Protein AF-A0A968FSY8-F1 (afdb_monomer_lite)

Sequence (97 aa):
SKDRRAGFSTFLILLILGGCDFKLPPPPPDVFHKVNRLRVGVDPSYLVSADLNQDGKTDLVSVNSKSNSLTVLFGKGNGSFQPLSPIPVPLEPSVLA

Radius of gyration: 32.3 Å; chains: 1; bounding box: 26×78×87 Å

Structure (mmCIF, N/CA/C/O backbone):
data_AF-A0A968FSY8-F1
#
_entry.id   AF-A0A968FSY8-F1
#
loop_
_atom_site.group_PDB
_atom_site.id
_atom_site.type_symbol
_atom_site.label_atom_id
_atom_site.label_alt_id
_atom_site.label_comp_id
_atom_site.label_asym_id
_atom_site.label_entity_id
_atom_site.label_seq_id
_atom_site.pdbx_PDB_ins_cod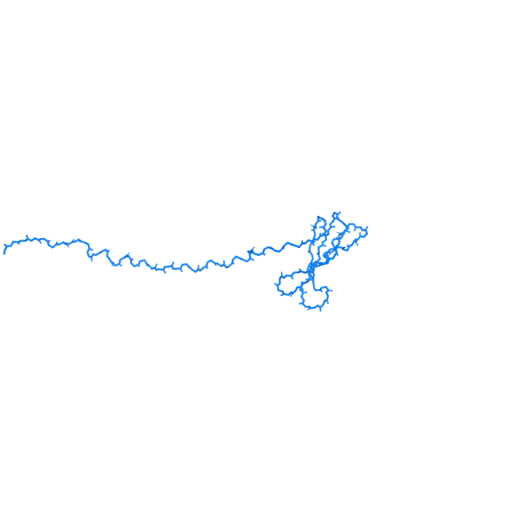e
_atom_site.Cartn_x
_atom_site.Cartn_y
_atom_site.Cartn_z
_atom_site.occupancy
_atom_site.B_iso_or_equiv
_atom_site.auth_seq_id
_atom_site.auth_comp_id
_atom_site.auth_asym_id
_atom_site.auth_atom_id
_atom_site.pdbx_PDB_model_num
ATOM 1 N N . SER A 1 1 ? -13.427 64.486 69.363 1.00 46.88 1 SER A N 1
ATOM 2 C CA . SER A 1 1 ? -13.545 65.503 68.300 1.00 46.88 1 SER A CA 1
ATOM 3 C C . SER A 1 1 ? -12.232 65.585 67.538 1.00 46.88 1 SER A C 1
ATOM 5 O O . SER A 1 1 ? -11.299 66.191 68.052 1.00 46.88 1 SER A O 1
ATOM 7 N N . LYS A 1 2 ? -12.130 64.892 66.394 1.00 43.94 2 LYS A N 1
ATOM 8 C CA . LYS A 1 2 ? -11.417 65.319 65.173 1.00 43.94 2 LYS A CA 1
ATOM 9 C C . LYS A 1 2 ? -11.242 64.151 64.208 1.00 43.94 2 LYS A C 1
ATOM 11 O O . LYS A 1 2 ? -10.702 63.106 64.557 1.00 43.94 2 LYS A O 1
ATOM 16 N N . ASP A 1 3 ? -11.729 64.392 63.004 1.00 50.66 3 ASP A N 1
ATOM 17 C CA . ASP A 1 3 ? -11.793 63.515 61.849 1.00 50.66 3 ASP A CA 1
ATOM 18 C C . ASP A 1 3 ? -10.441 62.970 61.393 1.00 50.66 3 ASP A C 1
ATOM 20 O O . ASP A 1 3 ? -9.476 63.722 61.256 1.00 50.66 3 ASP A O 1
ATOM 24 N N . ARG A 1 4 ? -10.432 61.705 60.961 1.00 50.44 4 ARG A N 1
ATOM 25 C CA . ARG A 1 4 ? -9.676 61.289 59.773 1.00 50.44 4 ARG A CA 1
ATOM 26 C C . ARG A 1 4 ? -10.524 60.342 58.923 1.00 50.44 4 ARG A C 1
ATOM 28 O O . ARG A 1 4 ? -10.533 59.139 59.126 1.00 50.44 4 ARG A O 1
ATOM 35 N N . ARG A 1 5 ? -11.269 60.978 58.012 1.00 49.34 5 ARG A N 1
ATOM 36 C CA . ARG A 1 5 ? -11.694 60.541 56.670 1.00 49.34 5 ARG A CA 1
ATOM 37 C C . ARG A 1 5 ? -11.749 59.023 56.459 1.00 49.34 5 ARG A C 1
ATOM 39 O O . ARG A 1 5 ? -10.733 58.385 56.203 1.00 49.34 5 ARG A O 1
ATOM 46 N N . ALA A 1 6 ? -12.972 58.498 56.478 1.00 44.22 6 ALA A N 1
ATOM 47 C CA . ALA A 1 6 ? -13.317 57.202 55.914 1.00 44.22 6 ALA A CA 1
ATOM 48 C C . ALA A 1 6 ? -12.781 57.100 54.474 1.00 44.22 6 ALA A C 1
ATOM 50 O O . ALA A 1 6 ? -13.128 57.913 53.614 1.00 44.22 6 ALA A O 1
ATOM 51 N N . GLY A 1 7 ? -11.913 56.117 54.229 1.00 42.81 7 GLY A N 1
ATOM 52 C CA . GLY A 1 7 ? -11.440 55.741 52.901 1.00 42.81 7 GLY A CA 1
ATOM 53 C C . GLY A 1 7 ? -12.591 55.162 52.087 1.00 42.81 7 GLY A C 1
ATOM 54 O O . GLY A 1 7 ? -12.788 53.955 52.038 1.00 42.81 7 GLY A O 1
ATOM 55 N N . PHE A 1 8 ? -13.369 56.042 51.465 1.00 52.66 8 PHE A N 1
ATOM 56 C CA . PHE A 1 8 ? -14.460 55.729 50.542 1.00 52.66 8 PHE A CA 1
ATOM 57 C C . PHE A 1 8 ? -13.902 55.388 49.152 1.00 52.66 8 PHE A C 1
ATOM 59 O O . PHE A 1 8 ? -14.241 55.995 48.142 1.00 52.66 8 PHE A O 1
ATOM 66 N N . SER A 1 9 ? -12.937 54.481 49.097 1.00 56.44 9 SER A N 1
ATOM 67 C CA . SER A 1 9 ? -12.305 54.065 47.851 1.00 56.44 9 SER A CA 1
ATOM 68 C C . SER A 1 9 ? -11.630 52.732 48.108 1.00 56.44 9 SER A C 1
ATOM 70 O O . SER A 1 9 ? -10.872 52.638 49.065 1.00 56.44 9 SER A O 1
ATOM 72 N N . THR A 1 10 ? -11.916 51.735 47.268 1.00 50.53 10 THR A N 1
ATOM 73 C CA . THR A 1 10 ? -11.349 50.363 47.183 1.00 50.53 10 THR A CA 1
ATOM 74 C C . THR A 1 10 ? -12.224 49.173 47.598 1.00 50.53 10 THR A C 1
ATOM 76 O O . THR A 1 10 ? -11.875 48.059 47.231 1.00 50.53 10 THR A O 1
ATOM 79 N N . PHE A 1 11 ? -13.405 49.345 48.207 1.00 50.59 11 PHE A N 1
ATOM 80 C CA . PHE A 1 11 ? -14.288 48.200 48.542 1.00 50.59 11 PHE A CA 1
ATOM 81 C C . PHE A 1 11 ? -15.452 47.929 47.569 1.00 50.59 11 PHE A C 1
ATOM 83 O O . PHE A 1 11 ? -16.335 47.135 47.874 1.00 50.59 11 PHE A O 1
ATOM 90 N N . LEU A 1 12 ? -15.442 48.533 46.374 1.00 49.81 12 LEU A N 1
ATOM 91 C CA . LEU A 1 12 ? -16.417 48.238 45.307 1.00 49.81 12 LEU A CA 1
ATOM 92 C C . LEU A 1 12 ? -15.763 47.765 43.995 1.00 49.81 12 LEU A C 1
ATOM 94 O O . LEU A 1 12 ? -16.364 47.856 42.932 1.00 49.81 12 LEU A O 1
ATOM 98 N N . ILE A 1 13 ? -14.523 47.267 44.048 1.00 51.56 13 ILE A N 1
ATOM 99 C CA . ILE A 1 13 ? -13.837 46.677 42.880 1.00 51.56 13 ILE A CA 1
ATOM 100 C C . ILE A 1 13 ? -13.217 45.324 43.265 1.00 51.56 13 ILE A C 1
ATOM 102 O O . ILE A 1 13 ? -12.107 44.991 42.876 1.00 51.56 13 ILE A O 1
ATOM 106 N N . LEU A 1 14 ? -13.924 44.527 44.071 1.00 49.84 14 LEU A N 1
ATOM 107 C CA . LEU A 1 14 ? -13.509 43.151 44.379 1.00 49.84 14 LEU A CA 1
ATOM 108 C C . LEU A 1 14 ? -14.632 42.119 44.198 1.00 49.84 14 LEU A C 1
ATOM 110 O O . LEU A 1 14 ? -14.580 41.040 44.771 1.00 49.84 14 LEU A O 1
ATOM 114 N N . LEU A 1 15 ? -15.645 42.432 43.385 1.00 51.53 15 LEU A N 1
ATOM 115 C CA . LEU A 1 15 ? -16.678 41.468 42.970 1.00 51.53 15 LEU A CA 1
ATOM 116 C C . LEU A 1 15 ? -16.735 41.241 41.450 1.00 51.53 15 LEU A C 1
ATOM 118 O O . LEU A 1 15 ? -17.605 40.522 40.977 1.00 51.53 15 LEU A O 1
ATOM 122 N N . ILE A 1 16 ? -15.786 41.794 40.682 1.00 55.56 16 ILE A N 1
ATOM 123 C CA . ILE A 1 16 ? -15.683 41.582 39.220 1.00 55.56 16 ILE A CA 1
ATOM 124 C C . ILE A 1 16 ? -14.289 41.062 38.810 1.00 55.56 16 ILE A C 1
ATOM 126 O O . ILE A 1 16 ? -13.869 41.196 37.669 1.00 55.56 16 ILE A O 1
ATOM 130 N N . LEU A 1 17 ? -13.544 40.471 39.753 1.00 55.31 17 LEU A N 1
ATOM 131 C CA . LEU A 1 17 ? -12.300 39.728 39.481 1.00 55.31 17 LEU A CA 1
ATOM 132 C C . LEU A 1 17 ? -12.460 38.219 39.707 1.00 55.31 17 LEU A C 1
ATOM 134 O O . LEU A 1 17 ? -11.492 37.473 39.635 1.00 55.31 17 LEU A O 1
ATOM 138 N N . GLY A 1 18 ? -13.689 37.751 39.934 1.00 57.78 18 GLY A N 1
ATOM 139 C CA . GLY A 1 18 ? -14.041 36.357 39.703 1.00 57.78 18 GLY A CA 1
ATOM 140 C C . GLY A 1 18 ? -14.236 36.163 38.208 1.00 57.78 18 GLY A C 1
ATOM 141 O O . GLY A 1 18 ? -15.369 36.008 37.756 1.00 57.78 18 GLY A O 1
ATOM 142 N N . GLY A 1 19 ? -13.150 36.268 37.434 1.00 63.19 19 GLY A N 1
ATOM 143 C CA . GLY A 1 19 ? -13.158 35.788 36.060 1.00 63.19 19 GLY A CA 1
ATOM 144 C C . GLY A 1 19 ? -13.734 34.382 36.102 1.00 63.19 19 GLY A C 1
ATOM 145 O O . GLY A 1 19 ? -13.258 33.548 36.870 1.00 63.19 19 GLY A O 1
ATOM 146 N N . CYS A 1 20 ? -14.822 34.144 35.374 1.00 62.38 20 CYS A N 1
ATOM 147 C CA . CYS A 1 20 ? -15.286 32.782 35.187 1.00 62.38 20 CYS A CA 1
ATOM 148 C C . CYS A 1 20 ? -14.073 32.011 34.664 1.00 62.38 20 CYS A C 1
ATOM 150 O O . CYS A 1 20 ? -13.517 32.413 33.640 1.00 62.38 20 CYS A O 1
ATOM 152 N N . ASP A 1 21 ? -13.635 30.971 35.374 1.00 67.38 21 ASP A N 1
ATOM 153 C CA . ASP A 1 21 ? -12.664 30.006 34.865 1.00 67.38 21 ASP A CA 1
ATOM 154 C C . ASP A 1 21 ? -13.315 29.312 33.662 1.00 67.38 21 ASP A C 1
ATOM 156 O O . ASP A 1 21 ? -13.829 28.195 33.745 1.00 67.38 21 ASP A O 1
ATOM 160 N N . PHE A 1 22 ? -13.368 30.006 32.525 1.00 65.12 22 PHE A N 1
ATOM 161 C CA . PHE A 1 22 ? -13.801 29.462 31.254 1.00 65.12 22 PHE A CA 1
ATOM 162 C C . PHE A 1 22 ? -12.656 28.592 30.757 1.00 65.12 22 PHE A C 1
ATOM 164 O O . PHE A 1 22 ? -11.847 28.970 29.909 1.00 65.12 22 PHE A O 1
ATOM 171 N N . LYS A 1 23 ? -12.532 27.427 31.387 1.00 78.31 23 LYS A N 1
ATOM 172 C CA .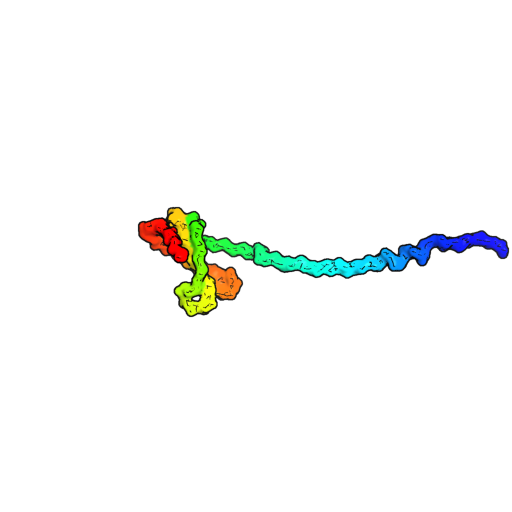 LYS A 1 23 ? -11.588 26.397 31.003 1.00 78.31 23 LYS A CA 1
ATOM 173 C C . LYS A 1 23 ? -12.076 25.873 29.662 1.00 78.31 23 LYS A C 1
ATOM 175 O O . LYS A 1 23 ? -13.064 25.142 29.600 1.00 78.31 23 LYS A O 1
ATOM 180 N N . LEU A 1 24 ? -11.425 26.320 28.590 1.00 82.38 24 LEU A N 1
ATOM 181 C CA . LEU A 1 24 ? -11.690 25.804 27.255 1.00 82.38 24 LEU A CA 1
ATOM 182 C C . LEU A 1 24 ? -11.625 24.270 27.314 1.00 82.38 24 LEU A C 1
ATOM 184 O O . LEU A 1 24 ? -10.717 23.732 27.965 1.00 82.38 24 LEU A O 1
ATOM 188 N N . PRO A 1 25 ? -12.571 23.558 26.679 1.00 86.12 25 PRO A N 1
ATOM 189 C CA . PRO A 1 25 ? -12.429 22.122 26.527 1.00 86.12 25 PRO A CA 1
ATOM 190 C C . PRO A 1 25 ? -11.077 21.838 25.859 1.00 86.12 25 PRO A C 1
ATOM 192 O O . PRO A 1 25 ? -10.628 22.639 25.029 1.00 86.12 25 PRO A O 1
ATOM 195 N N . PRO A 1 26 ? -10.397 20.738 26.233 1.00 87.88 26 PRO A N 1
ATOM 196 C CA . PRO A 1 26 ? -9.145 20.381 25.590 1.00 87.88 26 PRO A CA 1
ATOM 197 C C . PRO A 1 26 ? -9.362 20.329 24.072 1.00 87.88 26 PRO A C 1
ATOM 199 O O . PRO A 1 26 ? -10.429 19.886 23.628 1.00 87.88 26 PRO A O 1
ATOM 202 N N . PRO A 1 27 ? -8.386 20.796 23.272 1.00 88.06 27 PRO A N 1
ATOM 203 C CA . PRO A 1 27 ? -8.488 20.688 21.827 1.00 88.06 27 PRO A CA 1
ATOM 204 C C . PRO A 1 27 ? -8.726 19.218 21.451 1.00 88.06 27 PRO A C 1
ATOM 206 O O . PRO A 1 27 ? -8.207 18.324 22.134 1.00 88.06 27 PRO A O 1
ATOM 209 N N . PRO A 1 28 ? -9.524 18.945 20.403 1.00 89.31 28 PRO A N 1
ATOM 210 C CA . PRO A 1 28 ? -9.736 17.581 19.951 1.00 89.31 28 PRO A CA 1
ATOM 211 C C . PRO A 1 28 ? -8.381 16.914 19.672 1.00 89.31 28 PRO A C 1
ATOM 213 O O . PRO A 1 28 ? -7.452 17.589 19.216 1.00 89.31 28 PRO A O 1
ATOM 216 N N . PRO A 1 29 ? -8.242 15.608 19.962 1.00 83.62 29 PRO A N 1
ATOM 217 C CA . PRO A 1 29 ? -7.004 14.896 19.693 1.00 83.62 29 PRO A CA 1
ATOM 218 C C . PRO A 1 29 ? -6.655 15.017 18.209 1.00 83.62 29 PRO A C 1
ATOM 220 O O . PRO A 1 29 ? -7.510 14.820 17.344 1.00 83.62 29 PRO A O 1
ATOM 223 N N . ASP A 1 30 ? -5.396 15.339 17.919 1.00 83.50 30 ASP A N 1
ATOM 224 C CA . ASP A 1 30 ? -4.897 15.365 16.549 1.00 83.50 30 ASP A CA 1
ATOM 225 C C . ASP A 1 30 ? -4.931 13.941 15.989 1.00 83.50 30 ASP A C 1
ATOM 227 O O . ASP A 1 30 ? -4.159 13.077 16.397 1.00 83.50 30 ASP A O 1
ATOM 231 N N . VAL A 1 31 ? -5.844 13.669 15.062 1.00 80.81 31 VAL A N 1
ATOM 232 C CA . VAL A 1 31 ? -5.995 12.345 14.443 1.00 80.81 31 VAL A CA 1
ATOM 233 C C . VAL A 1 31 ? -4.832 11.988 13.506 1.00 80.81 31 VAL A C 1
ATOM 235 O O . VAL A 1 31 ? -4.685 10.819 13.152 1.00 80.81 31 VAL A O 1
ATOM 238 N N . PHE A 1 32 ? -3.959 12.942 13.159 1.00 79.94 32 PHE A N 1
ATOM 239 C CA . PHE A 1 32 ? -2.814 12.748 12.261 1.00 79.94 32 PHE A CA 1
ATOM 240 C C . PHE A 1 32 ? -1.455 12.684 12.979 1.00 79.94 32 PHE A C 1
ATOM 242 O O . PHE A 1 32 ? -0.411 12.634 12.327 1.00 79.94 32 PHE A O 1
ATOM 249 N N . HIS A 1 33 ? -1.440 12.590 14.313 1.00 78.56 33 HIS A N 1
ATOM 250 C CA . HIS A 1 33 ? -0.205 12.566 15.111 1.00 78.56 33 HIS A CA 1
ATOM 251 C C . HIS A 1 33 ? 0.696 11.337 14.871 1.00 78.56 33 HIS A C 1
ATOM 253 O O . HIS A 1 33 ? 1.859 11.327 15.281 1.00 78.56 33 HIS A O 1
ATOM 259 N N . LYS A 1 34 ? 0.182 10.279 14.225 1.00 77.44 34 LYS A N 1
ATOM 260 C CA . LYS A 1 34 ? 0.921 9.039 13.964 1.00 77.44 34 LYS A CA 1
ATOM 261 C C . LYS A 1 34 ? 0.991 8.737 12.471 1.00 77.44 34 LYS A C 1
ATOM 263 O O . LYS A 1 34 ? 0.074 8.164 11.892 1.00 77.44 34 LYS A O 1
ATOM 268 N N . VAL A 1 35 ? 2.133 9.051 11.866 1.00 78.81 35 VAL A N 1
ATOM 269 C CA . VAL A 1 35 ? 2.430 8.698 10.471 1.00 78.81 35 VAL A CA 1
ATOM 270 C C . VAL A 1 35 ? 3.174 7.366 10.427 1.00 78.81 35 VAL A C 1
ATOM 272 O O . VAL A 1 35 ? 4.287 7.253 10.941 1.00 78.81 35 VAL A O 1
ATOM 275 N N . ASN A 1 36 ? 2.584 6.361 9.778 1.00 83.50 36 ASN A N 1
ATOM 276 C CA . ASN A 1 36 ? 3.263 5.104 9.474 1.00 83.50 36 ASN A CA 1
ATOM 277 C C . ASN A 1 36 ? 3.717 5.106 8.010 1.00 83.50 36 ASN A C 1
ATOM 279 O O . ASN A 1 36 ? 2.890 5.201 7.106 1.00 83.50 36 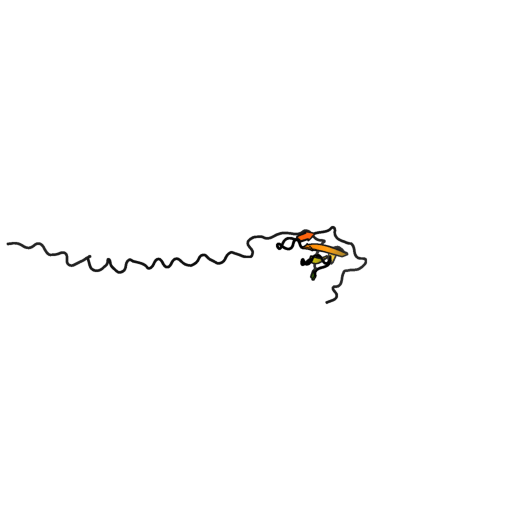ASN A O 1
ATOM 283 N N . ARG A 1 37 ? 5.029 5.010 7.766 1.00 87.88 37 ARG A N 1
ATOM 284 C CA . ARG A 1 37 ? 5.580 4.953 6.405 1.00 87.88 37 ARG A CA 1
ATOM 285 C C . ARG A 1 37 ? 5.788 3.503 5.999 1.00 87.88 37 ARG A C 1
ATOM 287 O O . ARG A 1 37 ? 6.636 2.817 6.564 1.00 87.88 37 ARG A O 1
ATOM 294 N N . LEU A 1 38 ? 5.038 3.062 5.000 1.00 92.44 38 LEU A N 1
ATOM 295 C CA . LEU A 1 38 ? 5.138 1.717 4.448 1.00 92.44 38 LEU A CA 1
ATOM 296 C C . LEU A 1 38 ? 5.945 1.772 3.155 1.00 92.44 38 LEU A C 1
ATOM 298 O O . LEU A 1 38 ? 5.714 2.631 2.307 1.00 92.44 38 LEU A O 1
ATOM 302 N N . ARG A 1 39 ? 6.930 0.881 3.029 1.00 93.38 39 ARG A N 1
ATOM 303 C CA . ARG A 1 39 ? 7.720 0.761 1.803 1.00 93.38 39 ARG A CA 1
ATOM 304 C C . ARG A 1 39 ? 6.958 -0.106 0.808 1.00 93.38 39 ARG A C 1
ATOM 306 O O . ARG A 1 39 ? 6.547 -1.210 1.151 1.00 93.38 39 ARG A O 1
ATOM 313 N N . VAL A 1 40 ? 6.805 0.414 -0.401 1.00 94.44 40 VAL A N 1
ATOM 314 C CA . VAL A 1 40 ? 6.235 -0.267 -1.570 1.00 94.44 40 VAL A CA 1
ATOM 315 C C . VAL A 1 40 ? 7.259 -0.204 -2.712 1.00 94.44 40 VAL A C 1
ATOM 317 O O . VAL A 1 40 ? 8.445 0.031 -2.456 1.00 94.44 40 VAL A O 1
ATOM 320 N N . GLY A 1 41 ? 6.839 -0.431 -3.957 1.00 92.25 41 GLY A N 1
ATOM 321 C CA . GLY A 1 41 ? 7.684 -0.217 -5.131 1.00 92.25 41 GLY A CA 1
ATOM 322 C C . GLY A 1 41 ? 8.009 1.259 -5.398 1.00 92.25 41 GLY A C 1
ATOM 323 O O . GLY A 1 41 ? 7.823 2.141 -4.558 1.00 92.25 41 GLY A O 1
ATOM 324 N N . VAL A 1 42 ? 8.535 1.529 -6.591 1.00 94.31 42 VAL A N 1
ATOM 325 C CA . VAL A 1 42 ? 8.966 2.872 -7.002 1.00 94.31 42 VAL A CA 1
ATOM 326 C C . VAL A 1 42 ? 7.835 3.582 -7.736 1.00 94.31 42 VAL A C 1
ATOM 328 O O . VAL A 1 42 ? 7.226 2.990 -8.626 1.00 94.31 42 VAL A O 1
ATOM 331 N N . ASP A 1 43 ? 7.637 4.858 -7.395 1.00 93.44 43 ASP A N 1
ATOM 332 C CA . ASP A 1 43 ? 6.635 5.752 -7.989 1.00 93.44 43 ASP A CA 1
ATOM 333 C C . ASP A 1 43 ? 5.208 5.178 -7.897 1.00 93.44 43 ASP A C 1
ATOM 335 O O . ASP A 1 43 ? 4.625 4.767 -8.907 1.00 93.44 43 ASP A O 1
ATOM 339 N N . PRO A 1 44 ? 4.671 5.042 -6.668 1.00 94.00 44 PRO A N 1
ATOM 340 C CA . PRO A 1 44 ? 3.307 4.578 -6.480 1.00 94.00 44 PRO A CA 1
ATOM 341 C C . PRO A 1 44 ? 2.320 5.597 -7.060 1.00 94.00 44 PRO A C 1
ATOM 343 O O . PRO A 1 44 ? 2.320 6.761 -6.663 1.00 94.00 44 PRO A O 1
ATOM 346 N N . SER A 1 45 ? 1.479 5.154 -7.991 1.00 94.62 45 SER A N 1
ATOM 347 C CA . SER A 1 45 ? 0.543 5.995 -8.746 1.00 94.62 45 SER A CA 1
ATOM 348 C C . SER A 1 45 ? -0.906 5.834 -8.293 1.00 94.62 45 SER A C 1
ATOM 350 O O . SER A 1 45 ? -1.677 6.790 -8.350 1.00 94.62 45 SER A O 1
ATOM 352 N N . TYR A 1 46 ? -1.270 4.651 -7.794 1.00 93.31 46 TYR A N 1
ATOM 353 C CA . TYR A 1 46 ? -2.621 4.356 -7.322 1.00 93.31 46 TYR A CA 1
ATOM 354 C C . TYR A 1 46 ? -2.617 3.506 -6.056 1.00 93.31 46 TYR A C 1
ATOM 356 O O . TYR A 1 46 ? -1.695 2.726 -5.803 1.00 93.31 46 TYR A O 1
ATOM 364 N N . LEU A 1 47 ? -3.701 3.636 -5.291 1.00 94.38 47 LEU A N 1
ATOM 365 C CA . LEU A 1 47 ? -3.981 2.842 -4.105 1.00 94.38 47 LEU A CA 1
ATOM 366 C C . LEU A 1 47 ? -5.428 2.342 -4.166 1.00 94.38 47 LEU A C 1
ATOM 368 O O . LEU A 1 47 ? -6.348 3.138 -4.343 1.00 94.38 47 LEU A O 1
ATOM 372 N N . VAL A 1 48 ? -5.622 1.037 -4.005 1.00 95.12 48 VAL A N 1
ATOM 373 C CA . VAL A 1 48 ? -6.940 0.384 -3.979 1.00 95.12 48 VAL A CA 1
ATOM 374 C C . VAL A 1 48 ? -7.147 -0.246 -2.610 1.00 95.12 48 VAL A C 1
ATOM 376 O O . VAL A 1 48 ? -6.205 -0.810 -2.060 1.00 95.12 48 VAL A O 1
ATOM 379 N N . SER A 1 49 ? -8.360 -0.169 -2.066 1.00 95.69 49 SER A N 1
ATOM 380 C CA . SER A 1 49 ? -8.734 -0.808 -0.801 1.00 95.69 49 SER A CA 1
ATOM 381 C C . SER A 1 49 ? -9.808 -1.871 -1.010 1.00 95.69 49 SER A C 1
ATOM 383 O O . SER A 1 49 ? -10.850 -1.568 -1.593 1.00 95.69 49 SER A O 1
ATOM 385 N N . ALA A 1 50 ? -9.584 -3.079 -0.505 1.00 95.81 50 ALA A N 1
ATOM 386 C CA . ALA A 1 50 ? -10.534 -4.191 -0.548 1.00 95.81 50 ALA A CA 1
ATOM 387 C C . ALA A 1 50 ? -10.151 -5.237 0.508 1.00 95.81 50 ALA A C 1
ATOM 389 O O . ALA A 1 50 ? -9.013 -5.249 0.956 1.00 95.81 50 ALA A O 1
ATOM 390 N N . ASP A 1 51 ? -11.069 -6.116 0.904 1.00 96.94 51 ASP A N 1
ATOM 391 C CA . ASP A 1 51 ? -10.714 -7.326 1.659 1.00 96.94 51 ASP A CA 1
ATOM 392 C C . ASP A 1 51 ? -10.271 -8.403 0.656 1.00 96.94 51 ASP A C 1
ATOM 394 O O . ASP A 1 51 ? -11.098 -8.997 -0.041 1.00 96.94 51 ASP A O 1
ATOM 398 N N . LEU A 1 52 ? -8.957 -8.573 0.492 1.00 95.69 52 LEU A N 1
ATOM 399 C CA . LEU A 1 52 ? -8.378 -9.416 -0.559 1.00 95.69 52 LEU A CA 1
ATOM 400 C C . LEU A 1 52 ? -8.212 -10.863 -0.102 1.00 95.69 52 LEU A C 1
ATOM 402 O O . LEU A 1 52 ? -8.188 -11.768 -0.937 1.00 95.69 52 LEU A O 1
ATOM 406 N N . ASN A 1 53 ? -8.055 -11.080 1.204 1.00 95.31 53 ASN A N 1
ATOM 407 C CA . ASN A 1 53 ? -7.836 -12.398 1.798 1.00 95.31 53 ASN A CA 1
ATOM 408 C C . ASN A 1 53 ? -9.064 -12.951 2.547 1.00 95.31 53 ASN A C 1
ATOM 410 O O . ASN A 1 53 ? -8.988 -14.065 3.066 1.00 95.31 53 ASN A O 1
ATOM 414 N N . GLN A 1 54 ? -10.184 -12.221 2.537 1.00 96.88 54 GLN A N 1
ATOM 415 C CA . GLN A 1 54 ? -11.466 -12.586 3.146 1.00 96.88 54 GLN A CA 1
ATOM 416 C C . GLN A 1 54 ? -11.400 -12.746 4.668 1.00 96.88 54 GLN A C 1
ATOM 418 O O . GLN A 1 54 ? -12.128 -13.558 5.247 1.00 96.88 54 GLN A O 1
ATOM 423 N N . ASP A 1 55 ? -10.525 -11.993 5.335 1.00 97.56 55 ASP A N 1
ATOM 424 C CA . ASP A 1 55 ? -10.387 -12.041 6.792 1.00 97.56 55 ASP A CA 1
ATOM 425 C C . ASP A 1 55 ? -11.260 -11.005 7.526 1.00 97.56 55 ASP A C 1
ATOM 427 O O . ASP A 1 55 ? -11.223 -10.914 8.761 1.00 97.56 55 ASP A O 1
ATOM 431 N N . GLY A 1 56 ? -12.066 -10.247 6.777 1.00 97.12 56 GLY A N 1
ATOM 432 C CA . GLY A 1 56 ? -12.949 -9.205 7.287 1.00 97.12 56 GLY A CA 1
ATOM 433 C C . GLY A 1 56 ? -12.234 -7.890 7.593 1.00 97.12 56 GLY A C 1
ATOM 434 O O . GLY A 1 56 ? -12.843 -6.998 8.194 1.00 97.12 56 GLY A O 1
ATOM 435 N N . LYS A 1 57 ? -10.958 -7.743 7.222 1.00 97.75 57 LYS A N 1
ATOM 436 C CA . LYS A 1 57 ? -10.180 -6.515 7.407 1.00 97.75 57 LYS A CA 1
ATOM 437 C C . LYS A 1 57 ? -9.874 -5.893 6.051 1.00 97.75 57 LYS A C 1
ATOM 439 O O . LYS A 1 57 ? -9.683 -6.558 5.045 1.00 97.75 57 LYS A O 1
ATOM 444 N N . THR A 1 58 ? -9.833 -4.565 6.022 1.00 97.44 58 THR A N 1
ATOM 445 C CA . THR A 1 58 ? -9.479 -3.839 4.801 1.00 97.44 58 THR A CA 1
ATOM 446 C C . THR A 1 58 ? -7.994 -4.003 4.501 1.00 97.44 58 THR A C 1
ATOM 448 O O . THR A 1 58 ? -7.158 -3.558 5.290 1.00 97.44 5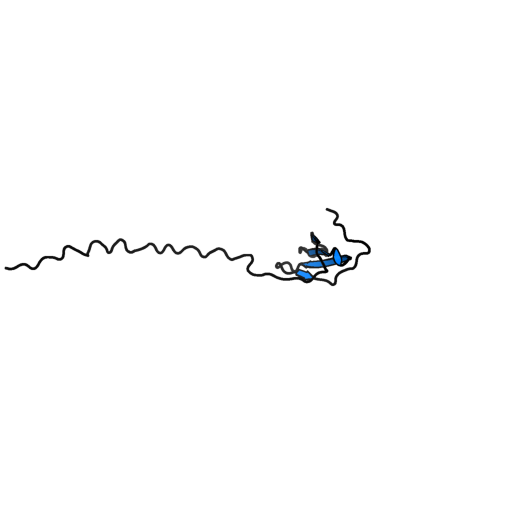8 THR A O 1
ATOM 451 N N . ASP A 1 59 ? -7.682 -4.558 3.337 1.00 97.44 59 ASP A N 1
ATOM 452 C CA . ASP A 1 59 ? -6.348 -4.589 2.750 1.00 97.44 59 ASP A CA 1
ATOM 453 C C . ASP A 1 59 ? -6.170 -3.447 1.746 1.00 97.44 59 ASP A C 1
ATOM 455 O O . ASP A 1 59 ? -7.131 -2.800 1.314 1.00 97.44 59 ASP A O 1
ATOM 459 N N . LEU A 1 60 ? -4.920 -3.202 1.356 1.00 96.50 60 LEU A N 1
ATOM 460 C CA . LEU A 1 60 ? -4.561 -2.221 0.338 1.00 96.50 60 LEU A CA 1
ATOM 461 C C . LEU A 1 60 ? -3.728 -2.855 -0.777 1.00 96.50 60 LEU A C 1
ATOM 463 O O . LEU A 1 60 ? -2.928 -3.757 -0.535 1.00 96.50 60 LEU A O 1
ATOM 467 N N . VAL A 1 61 ? -3.839 -2.315 -1.986 1.00 96.50 61 VAL A N 1
ATOM 468 C CA . VAL A 1 61 ? -2.923 -2.583 -3.101 1.00 96.50 61 VAL A CA 1
ATOM 469 C C . VAL A 1 61 ? -2.340 -1.268 -3.587 1.00 96.50 61 VAL A C 1
ATOM 471 O O . VAL A 1 61 ? -3.077 -0.385 -4.018 1.00 96.50 61 VAL A O 1
ATOM 474 N N . SER A 1 62 ? -1.016 -1.149 -3.531 1.00 96.25 62 SER A N 1
ATOM 475 C CA . SER A 1 62 ? -0.257 -0.062 -4.150 1.00 96.25 62 SER A CA 1
ATOM 476 C C . SER A 1 62 ? 0.161 -0.456 -5.559 1.00 96.25 62 SER A C 1
ATOM 478 O O . SER A 1 62 ? 0.742 -1.526 -5.761 1.00 96.25 62 SER A O 1
ATOM 480 N N . VAL A 1 63 ? -0.097 0.426 -6.518 1.00 94.75 63 VAL A N 1
ATOM 481 C CA . V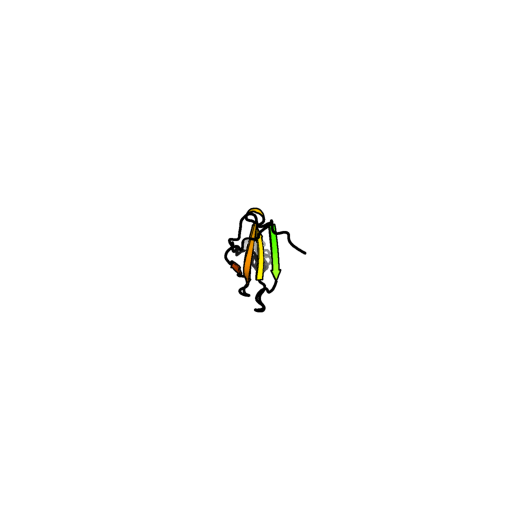AL A 1 63 ? 0.314 0.289 -7.916 1.00 94.75 63 VAL A CA 1
ATOM 482 C C . VAL A 1 63 ? 1.576 1.105 -8.138 1.00 94.75 63 VAL A C 1
ATOM 484 O O . VAL A 1 63 ? 1.547 2.319 -7.974 1.00 94.75 63 VAL A O 1
ATOM 487 N N . ASN A 1 64 ? 2.685 0.458 -8.495 1.00 94.12 64 ASN A N 1
ATOM 488 C CA . ASN A 1 64 ? 4.003 1.091 -8.541 1.00 94.12 64 ASN A CA 1
ATOM 489 C C . A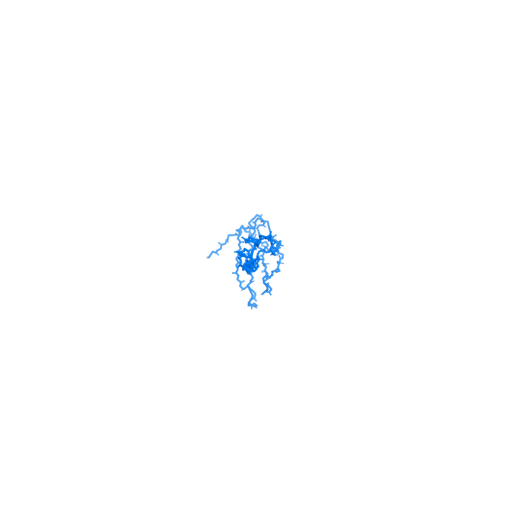SN A 1 64 ? 4.492 1.215 -9.993 1.00 94.12 64 ASN A C 1
ATOM 491 O O . ASN A 1 64 ? 5.210 0.337 -10.489 1.00 94.12 64 ASN A O 1
ATOM 495 N N . SER A 1 65 ? 4.102 2.302 -10.663 1.00 90.50 65 SER A N 1
ATOM 496 C CA . SER A 1 65 ? 4.264 2.488 -12.112 1.00 90.50 65 SER A CA 1
ATOM 497 C C . SER A 1 65 ? 5.718 2.392 -12.568 1.00 90.50 65 SER A C 1
ATOM 499 O O . SER A 1 65 ? 6.028 1.585 -13.434 1.00 90.50 65 SER A O 1
ATOM 501 N N . LYS A 1 66 ? 6.653 3.112 -11.936 1.00 91.00 66 LYS A N 1
ATOM 502 C CA . LYS A 1 66 ? 8.061 3.115 -12.381 1.00 91.00 66 LYS A CA 1
ATOM 503 C C . LYS A 1 66 ? 8.777 1.777 -12.180 1.00 91.00 66 LYS A C 1
ATOM 505 O O . LYS A 1 66 ? 9.751 1.487 -12.867 1.00 91.00 66 LYS A O 1
ATOM 510 N N . SER A 1 67 ? 8.336 0.980 -11.209 1.00 91.62 67 SER A N 1
ATOM 511 C CA . SER A 1 67 ? 8.928 -0.337 -10.927 1.00 91.62 67 SER A CA 1
ATOM 512 C C . SER A 1 67 ? 8.196 -1.509 -11.580 1.00 91.62 67 SER A C 1
ATOM 514 O O . SER A 1 67 ? 8.606 -2.643 -11.343 1.00 91.62 67 SER A O 1
ATOM 516 N N . ASN A 1 68 ? 7.127 -1.264 -12.350 1.00 92.56 68 ASN A N 1
ATOM 517 C CA . ASN A 1 68 ? 6.265 -2.303 -12.926 1.00 92.56 68 ASN A CA 1
ATOM 518 C C . ASN A 1 68 ? 5.899 -3.381 -11.900 1.00 92.56 68 ASN A C 1
ATOM 520 O O . ASN A 1 68 ? 6.106 -4.575 -12.116 1.00 92.56 68 ASN A O 1
ATOM 524 N N . SER A 1 69 ? 5.413 -2.954 -10.734 1.00 93.56 69 SER A N 1
ATOM 525 C CA . SER A 1 69 ? 5.065 -3.875 -9.655 1.00 93.56 69 SER A CA 1
ATOM 526 C C . SER A 1 69 ? 3.806 -3.453 -8.914 1.00 93.56 69 SER A C 1
ATOM 528 O O . SER A 1 69 ? 3.433 -2.280 -8.901 1.00 93.56 69 SER A O 1
ATOM 530 N N . LEU A 1 70 ? 3.177 -4.418 -8.253 1.00 94.81 70 LEU A N 1
ATOM 531 C CA . LEU A 1 70 ? 2.119 -4.195 -7.275 1.00 94.81 70 LEU A CA 1
ATOM 532 C C . LEU A 1 70 ? 2.634 -4.538 -5.880 1.00 94.81 70 LEU A C 1
ATOM 534 O O . LEU A 1 70 ? 3.450 -5.442 -5.712 1.00 94.81 70 LEU A O 1
ATOM 538 N N . THR A 1 71 ? 2.151 -3.853 -4.853 1.00 96.38 71 THR A N 1
ATOM 539 C CA . THR A 1 71 ? 2.417 -4.232 -3.461 1.00 96.38 71 THR A CA 1
ATOM 540 C C . THR A 1 71 ? 1.105 -4.378 -2.719 1.00 96.38 71 THR A C 1
ATOM 542 O O . THR A 1 71 ? 0.374 -3.405 -2.573 1.00 96.38 71 THR A O 1
ATOM 545 N N . VAL A 1 72 ? 0.820 -5.585 -2.235 1.00 96.12 72 VAL A N 1
ATOM 546 C CA . VAL A 1 72 ? -0.316 -5.838 -1.344 1.00 96.12 72 VAL A CA 1
ATOM 547 C C . VAL A 1 72 ? 0.102 -5.514 0.087 1.00 96.12 72 VAL A C 1
ATOM 549 O O . VAL A 1 72 ? 1.195 -5.891 0.520 1.00 96.12 72 VAL A O 1
ATOM 552 N N . LEU A 1 73 ? -0.757 -4.810 0.818 1.00 97.19 73 LEU A N 1
ATOM 553 C CA . LEU A 1 73 ? -0.587 -4.499 2.228 1.00 97.19 73 LEU A CA 1
ATOM 554 C C . LEU A 1 73 ? -1.782 -5.052 3.006 1.00 97.19 73 LEU A C 1
ATOM 556 O O . LEU A 1 73 ? -2.869 -4.479 2.958 1.00 97.19 73 LEU A O 1
ATOM 560 N N . PHE A 1 74 ? -1.571 -6.147 3.738 1.00 97.19 74 PHE A N 1
ATOM 561 C CA . PHE A 1 74 ? -2.639 -6.779 4.509 1.00 97.19 74 PHE A CA 1
ATOM 562 C C . PHE A 1 74 ? -3.000 -5.961 5.747 1.00 97.19 74 PHE A C 1
ATOM 564 O O . PHE A 1 74 ? -2.114 -5.542 6.507 1.00 97.19 74 PHE A O 1
ATOM 571 N N . GLY A 1 75 ? -4.294 -5.745 5.954 1.00 96.75 75 GLY A N 1
ATOM 572 C CA . GLY A 1 75 ? -4.845 -5.025 7.088 1.00 96.75 75 GLY A CA 1
ATOM 573 C C . GLY A 1 75 ? -4.766 -5.833 8.376 1.00 96.75 75 GLY A C 1
ATOM 574 O O . GLY A 1 75 ? -5.064 -7.021 8.424 1.00 96.75 75 GLY A O 1
ATOM 575 N N . LYS A 1 76 ? -4.405 -5.175 9.481 1.00 95.75 76 LYS A N 1
ATOM 576 C CA . LYS A 1 76 ? -4.456 -5.784 10.825 1.00 95.75 76 LYS A CA 1
ATOM 577 C C . LYS A 1 76 ? -5.717 -5.419 11.610 1.00 95.75 76 LYS A C 1
ATOM 579 O O . LYS A 1 76 ? -5.866 -5.853 12.747 1.00 95.75 76 LYS A O 1
ATOM 584 N N . GLY A 1 77 ? -6.621 -4.624 11.027 1.00 94.06 77 GLY A N 1
ATOM 585 C CA . GLY A 1 77 ? -7.906 -4.233 11.634 1.00 94.06 77 GLY A CA 1
ATOM 586 C C . GLY A 1 77 ? -7.808 -3.118 12.683 1.00 94.06 77 GLY A C 1
ATOM 587 O O . GLY A 1 77 ? -8.818 -2.615 13.153 1.00 94.06 77 GLY A O 1
ATOM 588 N N . ASN A 1 78 ? -6.594 -2.683 13.021 1.00 91.62 78 ASN A N 1
ATOM 589 C CA . ASN A 1 78 ? -6.316 -1.602 13.972 1.00 91.62 78 ASN A CA 1
ATOM 590 C C . ASN A 1 78 ? -5.721 -0.352 13.292 1.00 91.62 78 ASN A C 1
ATOM 592 O O . ASN A 1 78 ? -5.014 0.427 13.931 1.00 91.62 78 ASN A O 1
ATOM 596 N N . GLY A 1 79 ? -5.928 -0.209 11.978 1.00 88.25 79 GLY A N 1
ATOM 597 C CA . GLY A 1 79 ? -5.345 0.861 11.161 1.00 88.25 79 GLY A CA 1
ATOM 598 C C . GLY A 1 79 ? -3.867 0.666 10.792 1.00 88.25 79 GLY A C 1
ATOM 599 O O . GLY A 1 79 ? -3.275 1.549 10.176 1.00 88.25 79 GLY A O 1
ATOM 600 N N . SER A 1 80 ? -3.250 -0.468 11.149 1.00 91.88 80 SER A N 1
ATOM 601 C CA . SER A 1 80 ? -1.910 -0.840 10.673 1.00 91.88 80 SER A CA 1
ATOM 602 C C . SER A 1 80 ? -1.965 -1.879 9.554 1.00 91.88 80 SER A C 1
ATOM 604 O O . SER A 1 80 ? -2.897 -2.682 9.482 1.00 91.88 80 SER A O 1
ATOM 606 N N . PHE A 1 81 ? -0.937 -1.868 8.704 1.00 95.25 81 PHE A N 1
ATOM 607 C CA . PHE A 1 81 ? -0.834 -2.728 7.529 1.00 95.25 81 PHE A CA 1
ATOM 608 C C . PHE A 1 81 ? 0.527 -3.419 7.470 1.00 95.25 81 PHE A C 1
ATOM 610 O O . PHE A 1 81 ? 1.533 -2.879 7.944 1.00 95.25 81 PHE A O 1
ATOM 617 N N . GLN A 1 82 ? 0.561 -4.606 6.873 1.00 94.81 82 GLN A N 1
ATOM 618 C CA . GLN A 1 82 ? 1.775 -5.371 6.619 1.00 94.81 82 GLN A CA 1
ATOM 619 C C . GLN A 1 82 ? 2.036 -5.452 5.110 1.00 94.81 82 GLN A C 1
ATOM 621 O O . GLN A 1 82 ? 1.309 -6.167 4.423 1.00 94.81 82 GLN A O 1
ATOM 626 N N . PRO A 1 83 ? 3.052 -4.745 4.581 1.00 93.62 83 PRO A N 1
ATOM 627 C CA . PRO A 1 83 ? 3.405 -4.838 3.172 1.00 93.62 83 PRO A CA 1
ATOM 628 C C . PRO A 1 83 ? 4.040 -6.196 2.863 1.00 93.62 83 PRO A C 1
ATOM 630 O O . PRO A 1 83 ? 4.858 -6.703 3.636 1.00 93.62 83 PRO A O 1
ATOM 633 N N . LEU A 1 84 ? 3.685 -6.759 1.713 1.00 92.69 84 LEU A N 1
ATOM 634 C CA . LEU A 1 84 ? 4.385 -7.889 1.111 1.00 92.69 84 LEU A CA 1
ATOM 635 C C . LEU A 1 84 ? 5.520 -7.415 0.197 1.00 92.69 84 LEU A C 1
ATOM 637 O O . LEU A 1 84 ? 5.647 -6.231 -0.118 1.00 92.69 84 LEU A O 1
ATOM 641 N N . SER A 1 85 ? 6.337 -8.361 -0.263 1.00 90.75 85 SER A N 1
ATOM 642 C CA . SER A 1 85 ? 7.294 -8.100 -1.337 1.00 90.75 85 SER A CA 1
ATOM 643 C C . SER A 1 85 ? 6.562 -7.642 -2.606 1.00 90.75 85 SER A C 1
ATOM 645 O O . SER A 1 85 ? 5.523 -8.221 -2.935 1.00 90.75 85 SER A O 1
ATOM 647 N N . PRO A 1 86 ? 7.086 -6.638 -3.337 1.00 90.69 86 PRO A N 1
ATOM 648 C CA . PRO A 1 86 ? 6.498 -6.217 -4.600 1.00 90.69 86 PRO A CA 1
ATOM 649 C C . PRO A 1 86 ? 6.399 -7.382 -5.585 1.00 90.69 86 PRO A C 1
ATOM 651 O O . PRO A 1 86 ? 7.358 -8.128 -5.782 1.00 90.69 86 PRO A O 1
ATOM 654 N N . ILE A 1 87 ? 5.232 -7.516 -6.202 1.00 90.75 87 ILE A N 1
ATOM 655 C CA . ILE A 1 87 ? 4.918 -8.520 -7.210 1.00 90.75 87 ILE A CA 1
ATOM 656 C C . ILE A 1 87 ? 5.170 -7.871 -8.575 1.00 90.75 87 ILE A C 1
ATOM 658 O O . ILE A 1 87 ? 4.473 -6.907 -8.904 1.00 90.75 87 ILE A O 1
ATOM 662 N N . PRO A 1 88 ? 6.155 -8.339 -9.362 1.00 89.75 88 PRO A N 1
ATOM 663 C CA . PRO A 1 88 ? 6.398 -7.818 -10.702 1.00 89.75 88 PRO A CA 1
ATOM 664 C C . PRO A 1 88 ? 5.203 -8.083 -11.619 1.00 89.75 88 PRO A C 1
ATOM 666 O O . PRO A 1 88 ? 4.604 -9.158 -11.561 1.00 89.75 88 PRO A O 1
ATOM 669 N N . VAL A 1 89 ? 4.891 -7.132 -12.496 1.00 88.38 89 VAL A N 1
ATOM 670 C CA . VAL A 1 89 ? 3.882 -7.291 -13.550 1.00 88.38 89 VAL A CA 1
ATOM 671 C C . VAL A 1 89 ? 4.510 -7.101 -14.942 1.00 88.38 89 VAL A C 1
ATOM 673 O O . VAL A 1 89 ? 5.490 -6.365 -15.065 1.00 88.38 89 VAL A O 1
ATOM 676 N N . PRO A 1 90 ? 4.000 -7.767 -16.000 1.00 76.50 90 PRO A N 1
ATOM 677 C CA . PRO A 1 90 ? 4.658 -7.787 -17.316 1.00 76.50 90 PRO A CA 1
ATOM 678 C C . PRO A 1 90 ? 4.625 -6.458 -18.089 1.00 76.50 90 PRO A C 1
ATOM 680 O O . PRO A 1 90 ? 5.471 -6.236 -18.950 1.00 76.50 90 PRO A O 1
ATOM 683 N N . LEU A 1 91 ? 3.642 -5.598 -17.814 1.00 74.12 91 LEU A N 1
ATOM 684 C CA . LEU A 1 91 ? 3.441 -4.283 -18.433 1.00 74.12 91 LEU A CA 1
ATOM 685 C C . LEU A 1 91 ? 3.094 -3.268 -17.340 1.00 74.12 91 LEU A C 1
ATOM 687 O O . LEU A 1 91 ? 2.697 -3.676 -16.246 1.00 74.12 91 LEU A O 1
ATOM 691 N N . GLU A 1 92 ? 3.247 -1.971 -17.631 1.00 67.06 92 GLU A N 1
ATOM 692 C CA . GLU A 1 92 ? 2.879 -0.904 -16.693 1.00 67.06 92 GLU A CA 1
ATOM 693 C C . GLU A 1 92 ? 1.469 -1.160 -16.140 1.00 67.06 92 GLU A C 1
ATOM 695 O O . GLU A 1 92 ? 0.516 -1.286 -16.917 1.00 67.06 92 GLU A O 1
ATOM 700 N N . PRO A 1 93 ? 1.313 -1.291 -14.812 1.00 66.44 93 PRO A N 1
ATOM 701 C CA . PRO A 1 93 ? 0.017 -1.605 -14.242 1.00 66.44 93 PRO A CA 1
ATOM 702 C C . PRO A 1 93 ? -0.928 -0.411 -14.412 1.00 66.44 93 PRO A C 1
ATOM 704 O O . PRO A 1 93 ? -0.771 0.624 -13.765 1.00 66.44 93 PRO A O 1
ATOM 707 N N . SER A 1 94 ? -1.929 -0.568 -15.274 1.00 70.44 94 SER A N 1
ATOM 708 C CA . SER A 1 94 ? -3.071 0.337 -15.395 1.00 70.44 94 SER A CA 1
ATOM 709 C C . SER A 1 94 ? -4.190 -0.111 -14.454 1.00 70.44 94 SER A C 1
ATOM 711 O O . SER A 1 94 ? -4.565 -1.285 -14.456 1.00 70.44 94 SER A O 1
ATOM 713 N N . VAL A 1 95 ? -4.741 0.807 -13.659 1.00 58.81 95 VAL A N 1
ATOM 714 C CA . VAL A 1 95 ? -5.893 0.517 -12.793 1.00 58.81 95 VAL A CA 1
ATOM 715 C C . VAL A 1 95 ? -7.161 0.372 -13.633 1.00 58.81 95 VAL A C 1
ATOM 717 O O . VAL A 1 95 ? -7.450 1.223 -14.471 1.00 58.81 95 VAL A O 1
ATOM 720 N N . LEU A 1 96 ? -7.926 -0.692 -13.382 1.00 56.56 96 LEU A N 1
ATOM 721 C CA . LEU A 1 96 ? -9.330 -0.783 -13.779 1.00 56.56 96 LEU A CA 1
ATOM 722 C C . LEU A 1 96 ? -10.164 -0.245 -12.611 1.00 56.56 96 LEU A C 1
ATOM 724 O O . LEU A 1 96 ? -10.020 -0.735 -11.490 1.00 56.56 96 LEU A O 1
ATOM 728 N N . ALA A 1 97 ? -10.937 0.809 -12.874 1.00 52.75 97 ALA A N 1
ATOM 729 C CA . ALA A 1 97 ? -11.855 1.428 -11.919 1.00 52.75 97 ALA A CA 1
ATOM 730 C C . ALA A 1 97 ? -13.187 0.673 -11.859 1.00 52.75 97 ALA A C 1
ATOM 732 O O . ALA A 1 97 ? -13.620 0.172 -12.924 1.00 52.75 97 ALA A O 1
#

Foldseek 3Di:
DDDDDDPPDDPPPPPPPPPPPPPDDPDPPDPPPDDDDDDDAAQFDDKDWDQPPPPPFIKIWTQHQVQQWIWIWDGPNPPDTRIDHTHHDPHRDDDDD

Secondary structure (DSSP, 8-state):
--------SSTTSSSS-------PPPPPP-TTS-------SSSEEEEEEE-SSSSSS-EEEEEEGGGTEEEEEEE-SSS-EEEPPPEE-SS--PPP-

pLDDT: mean 80.78, std 17.66, range [42.81, 97.75]